Protein AF-A0A9W6VEY8-F1 (afdb_monomer_lite)

Organism: NCBI:txid342230

Foldseek 3Di:
DDDPQPADDPVVLVVVLVVCLVDPPVSVVCSVVDDSPVVDDCVVSVPDDPDD

Sequence (52 aa):
MFNTDGRMDADGARNVLDVLASFSTNVQPRKDSIDLSKTYTTQFVDAVPNQP

Radius of gyration: 13.85 Å; chains: 1; bounding box: 36×16×34 Å

Structure (mmCIF, N/CA/C/O backbone):
data_AF-A0A9W6VEY8-F1
#
_entry.id   AF-A0A9W6VEY8-F1
#
loop_
_atom_site.group_PDB
_atom_site.id
_atom_site.type_symbol
_atom_site.label_atom_id
_atom_site.label_alt_id
_atom_site.label_comp_id
_atom_site.label_asym_id
_atom_site.label_entity_id
_atom_site.label_seq_id
_atom_site.pdbx_PDB_ins_code
_atom_site.Cartn_x
_atom_site.Cartn_y
_atom_site.Cartn_z
_atom_site.occupancy
_atom_site.B_iso_or_equiv
_atom_site.auth_seq_id
_atom_site.auth_comp_id
_atom_site.auth_asym_id
_atom_site.auth_atom_id
_atom_site.pdbx_PDB_model_num
ATOM 1 N N . MET A 1 1 ? 12.033 2.561 4.573 1.00 62.72 1 MET A N 1
ATOM 2 C CA . MET A 1 1 ? 12.684 1.339 4.058 1.00 62.72 1 MET A CA 1
ATOM 3 C C . MET A 1 1 ? 13.031 1.616 2.610 1.00 62.72 1 MET A C 1
ATOM 5 O O . MET A 1 1 ? 12.160 2.105 1.905 1.00 62.72 1 MET A O 1
ATOM 9 N N . PHE A 1 2 ? 14.278 1.405 2.206 1.00 81.19 2 PHE A N 1
ATOM 10 C CA . PHE A 1 2 ? 14.694 1.551 0.811 1.00 81.19 2 PHE A CA 1
ATOM 11 C C . PHE A 1 2 ? 14.777 0.152 0.202 1.00 81.19 2 PHE A C 1
ATOM 13 O O . PHE A 1 2 ? 15.297 -0.751 0.857 1.00 81.19 2 PHE A O 1
ATOM 20 N N . ASN A 1 3 ? 14.241 -0.033 -1.001 1.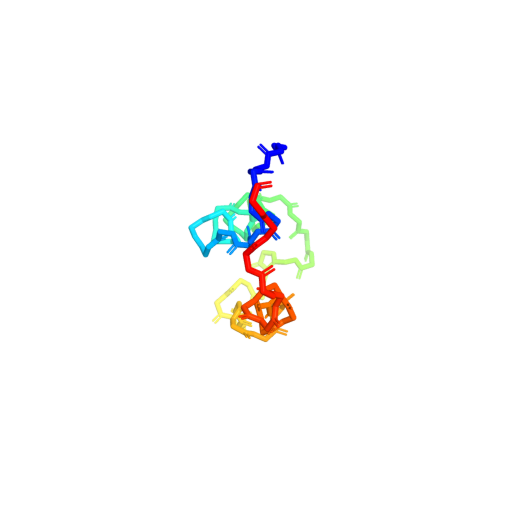00 87.50 3 ASN A N 1
ATOM 21 C CA . ASN A 1 3 ? 14.399 -1.255 -1.783 1.00 87.50 3 ASN A CA 1
ATOM 22 C C . ASN A 1 3 ? 15.253 -0.976 -3.023 1.00 87.50 3 ASN A C 1
ATOM 24 O O . ASN A 1 3 ? 15.527 0.174 -3.365 1.00 87.50 3 ASN A O 1
ATOM 28 N N . THR A 1 4 ? 15.734 -2.044 -3.646 1.00 89.94 4 THR A N 1
ATOM 29 C CA . THR A 1 4 ? 16.680 -1.974 -4.767 1.00 89.94 4 THR A CA 1
ATOM 30 C C . THR A 1 4 ? 15.998 -1.772 -6.115 1.00 89.94 4 THR A C 1
ATOM 32 O O . THR A 1 4 ? 16.667 -1.428 -7.079 1.00 89.94 4 THR A O 1
ATOM 35 N N . ASP A 1 5 ? 14.688 -1.997 -6.189 1.00 89.69 5 ASP A N 1
ATOM 36 C CA . ASP A 1 5 ? 13.904 -2.013 -7.425 1.00 89.69 5 ASP A CA 1
ATOM 37 C C . ASP A 1 5 ? 12.849 -0.896 -7.495 1.00 89.69 5 ASP A C 1
ATOM 39 O O . ASP A 1 5 ? 12.185 -0.741 -8.515 1.00 89.69 5 ASP A O 1
ATOM 43 N N . GLY A 1 6 ? 12.666 -0.111 -6.428 1.00 89.88 6 GLY A N 1
ATOM 44 C CA . GLY A 1 6 ? 11.658 0.950 -6.366 1.00 89.88 6 GLY A CA 1
ATOM 45 C C . GLY A 1 6 ? 10.212 0.444 -6.335 1.00 89.88 6 GLY A C 1
ATOM 46 O O . GLY A 1 6 ? 9.283 1.251 -6.416 1.00 89.88 6 GLY A O 1
ATOM 47 N N . ARG A 1 7 ? 9.982 -0.871 -6.223 1.00 93.06 7 ARG A N 1
ATOM 48 C CA . ARG A 1 7 ? 8.646 -1.470 -6.314 1.00 93.06 7 ARG A CA 1
ATOM 49 C C . ARG A 1 7 ? 7.864 -1.280 -5.014 1.00 93.06 7 ARG A C 1
ATOM 51 O O . ARG A 1 7 ? 8.384 -1.526 -3.934 1.00 93.06 7 ARG A O 1
ATOM 58 N N . MET A 1 8 ? 6.589 -0.897 -5.091 1.00 94.31 8 MET A N 1
ATOM 59 C CA . MET A 1 8 ? 5.726 -0.920 -3.904 1.00 94.31 8 MET A CA 1
ATOM 60 C C . MET A 1 8 ? 5.439 -2.368 -3.486 1.00 94.31 8 MET A C 1
ATOM 62 O O . MET A 1 8 ? 4.943 -3.158 -4.290 1.00 94.31 8 MET A O 1
ATOM 66 N N . ASP A 1 9 ? 5.718 -2.692 -2.226 1.00 94.00 9 ASP A N 1
ATOM 67 C CA . ASP A 1 9 ? 5.375 -3.980 -1.625 1.00 94.00 9 ASP A CA 1
ATOM 68 C C . ASP A 1 9 ? 3.895 -3.996 -1.202 1.00 94.00 9 ASP A C 1
ATOM 70 O O . ASP A 1 9 ? 3.433 -3.124 -0.456 1.00 94.00 9 ASP A O 1
ATOM 74 N N . ALA A 1 10 ? 3.149 -4.993 -1.681 1.00 94.62 10 ALA A N 1
ATOM 75 C CA . ALA A 1 10 ? 1.734 -5.165 -1.377 1.00 94.62 10 ALA A CA 1
ATOM 76 C C . ALA A 1 10 ? 1.488 -5.476 0.107 1.00 94.62 10 ALA A C 1
ATOM 78 O O . ALA A 1 10 ? 0.545 -4.934 0.697 1.00 94.62 10 ALA A O 1
ATOM 79 N N . ASP A 1 11 ? 2.354 -6.279 0.727 1.00 94.88 11 ASP A N 1
ATOM 80 C CA . ASP A 1 11 ? 2.256 -6.598 2.153 1.00 94.88 11 ASP A CA 1
ATOM 81 C C . ASP A 1 11 ? 2.620 -5.373 2.996 1.00 94.88 11 ASP A C 1
ATOM 83 O O . ASP A 1 11 ? 1.958 -5.061 3.989 1.00 94.88 11 ASP A O 1
ATOM 87 N N . GLY A 1 12 ? 3.604 -4.596 2.537 1.00 94.25 12 GLY A N 1
ATOM 88 C CA . GLY A 1 12 ? 3.923 -3.282 3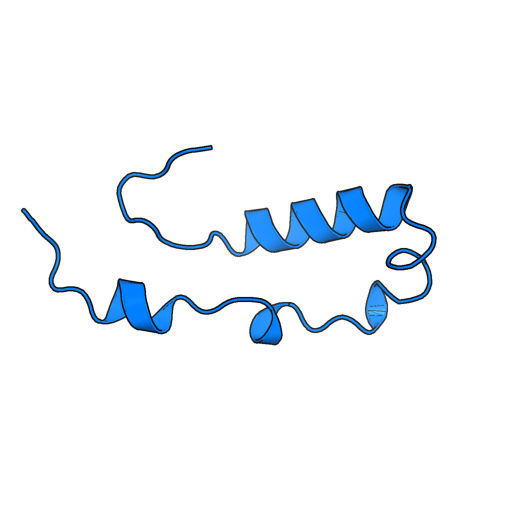.088 1.00 94.25 12 GLY A CA 1
ATOM 89 C C . GLY A 1 12 ? 2.720 -2.332 3.080 1.00 94.25 12 GLY A C 1
ATOM 90 O O . GLY A 1 12 ? 2.399 -1.734 4.110 1.00 94.25 12 GLY A O 1
ATOM 91 N N . ALA A 1 13 ? 2.006 -2.225 1.954 1.00 95.75 13 ALA A N 1
ATOM 92 C CA . ALA A 1 13 ? 0.797 -1.403 1.846 1.00 95.75 13 ALA A CA 1
ATOM 93 C C . ALA A 1 13 ? -0.298 -1.848 2.832 1.00 95.75 13 ALA A C 1
ATOM 95 O O . ALA A 1 13 ? -0.933 -1.010 3.479 1.00 95.75 13 ALA A O 1
ATOM 96 N N . ARG A 1 14 ? -0.494 -3.165 2.985 1.00 96.75 14 ARG A N 1
ATOM 97 C CA . ARG A 1 14 ? -1.467 -3.737 3.925 1.00 96.75 14 ARG A CA 1
ATOM 98 C C . ARG A 1 14 ? -1.108 -3.431 5.377 1.00 96.75 14 ARG A C 1
ATOM 100 O O . ARG A 1 14 ? -1.962 -2.956 6.123 1.00 96.75 14 ARG A O 1
ATOM 107 N N . ASN A 1 15 ? 0.159 -3.595 5.747 1.00 96.94 15 ASN A N 1
ATOM 108 C CA . ASN A 1 15 ? 0.643 -3.286 7.092 1.00 96.94 15 ASN A CA 1
ATOM 109 C C . ASN A 1 15 ? 0.470 -1.804 7.443 1.00 96.94 15 ASN A C 1
ATOM 111 O O . ASN A 1 15 ? 0.062 -1.472 8.555 1.00 96.94 15 ASN A O 1
ATOM 115 N N . VAL A 1 16 ? 0.727 -0.896 6.497 1.00 96.06 16 VAL A N 1
ATOM 116 C CA . VAL A 1 16 ? 0.500 0.541 6.712 1.00 96.06 16 VAL A CA 1
ATOM 117 C C . VAL A 1 16 ? -0.982 0.831 6.952 1.00 96.06 16 VAL A C 1
ATOM 119 O O . VAL A 1 16 ? -1.301 1.592 7.866 1.00 96.06 16 VAL A O 1
ATOM 122 N N . LEU A 1 17 ? -1.894 0.209 6.197 1.00 97.31 17 LEU A N 1
ATOM 123 C CA . LEU A 1 17 ? -3.333 0.349 6.440 1.00 97.31 17 LEU A CA 1
ATOM 124 C C . LEU A 1 17 ? -3.728 -0.172 7.828 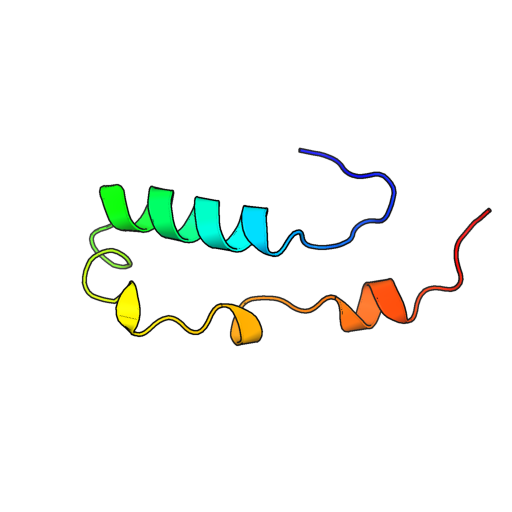1.00 97.31 17 LEU A C 1
ATOM 126 O O . LEU A 1 17 ? -4.526 0.467 8.513 1.00 97.31 17 LEU A O 1
ATOM 130 N N . ASP A 1 18 ? -3.164 -1.297 8.264 1.00 97.56 18 ASP A N 1
ATOM 131 C CA . ASP A 1 18 ? -3.425 -1.865 9.588 1.00 97.56 18 ASP A CA 1
ATOM 132 C C . ASP A 1 18 ? -2.966 -0.939 10.715 1.00 97.56 18 ASP A C 1
ATOM 134 O O . ASP A 1 18 ? -3.734 -0.663 11.641 1.00 97.56 18 ASP A O 1
ATOM 138 N N . VAL A 1 19 ? -1.762 -0.382 10.591 1.00 97.81 19 VAL A N 1
ATOM 139 C CA . VAL A 1 19 ? -1.218 0.594 11.538 1.00 97.81 19 VAL A CA 1
ATOM 140 C C . VAL A 1 19 ? -2.053 1.875 11.547 1.00 97.81 19 VAL A C 1
ATOM 142 O O . VAL A 1 19 ? -2.466 2.318 12.616 1.00 97.81 19 VAL A O 1
ATOM 145 N N . LEU A 1 20 ? -2.378 2.448 10.385 1.00 97.62 20 LEU A N 1
ATOM 146 C CA . LEU A 1 20 ? -3.208 3.656 10.303 1.00 97.62 20 LEU A CA 1
ATOM 147 C C . LEU A 1 20 ? -4.606 3.431 10.886 1.00 97.62 20 LEU A C 1
ATOM 149 O O . LEU A 1 20 ? -5.126 4.304 11.578 1.00 97.62 20 LEU A O 1
ATOM 153 N N . ALA A 1 21 ? -5.202 2.261 10.662 1.00 97.44 21 ALA A N 1
ATOM 154 C CA . ALA A 1 21 ? -6.502 1.915 11.225 1.00 97.44 21 ALA A CA 1
ATOM 155 C C . ALA A 1 21 ? -6.484 1.784 12.757 1.00 97.44 21 ALA A C 1
ATOM 157 O O . ALA A 1 21 ? -7.542 1.877 13.372 1.00 97.44 21 ALA A O 1
ATOM 158 N N . SER A 1 22 ? -5.317 1.592 13.382 1.00 97.75 22 SER A N 1
ATOM 159 C CA . SER A 1 22 ? -5.217 1.466 14.842 1.00 97.75 22 SER A CA 1
ATOM 160 C C . SER A 1 22 ? -5.358 2.794 15.598 1.00 97.75 22 SER A C 1
ATOM 162 O O . SER A 1 22 ? -5.727 2.777 16.769 1.00 97.75 22 SER A O 1
ATOM 164 N N . PHE A 1 23 ? -5.091 3.938 14.953 1.00 97.50 23 PHE A N 1
ATOM 165 C CA . PHE A 1 23 ? -5.098 5.244 15.633 1.00 97.50 23 PHE A CA 1
ATOM 166 C C . PHE A 1 23 ? -5.734 6.398 14.845 1.00 97.50 23 PHE A C 1
ATOM 168 O O . PHE A 1 23 ? -6.100 7.410 15.440 1.00 97.50 23 PHE A O 1
ATOM 175 N N . SER A 1 24 ? -5.845 6.316 13.516 1.00 97.56 24 SER A N 1
ATOM 176 C CA . SER A 1 24 ? -6.355 7.431 12.713 1.00 97.56 24 SER A CA 1
ATOM 177 C C . SER A 1 24 ? -7.876 7.492 12.759 1.00 97.56 24 SER A C 1
ATOM 179 O O . SER A 1 24 ? -8.559 6.594 12.270 1.00 97.56 24 SER A O 1
ATOM 181 N N . THR A 1 25 ? -8.409 8.617 13.231 1.00 97.31 25 THR A N 1
ATOM 182 C CA . THR A 1 25 ? -9.854 8.899 13.269 1.00 97.31 25 THR A CA 1
ATOM 183 C C . THR A 1 25 ? -10.500 8.957 11.883 1.00 97.31 25 THR A C 1
ATOM 185 O O . THR A 1 25 ? -11.710 8.788 11.761 1.00 97.31 25 THR A O 1
ATOM 188 N N . ASN A 1 26 ? -9.705 9.156 10.827 1.00 95.94 26 ASN A N 1
ATOM 189 C CA . ASN A 1 26 ? -10.183 9.176 9.445 1.00 95.94 26 ASN A CA 1
ATOM 190 C C . ASN A 1 26 ? -10.137 7.793 8.780 1.00 95.94 26 ASN A C 1
ATOM 192 O O . ASN A 1 26 ? -11.016 7.472 7.979 1.00 95.94 26 ASN A O 1
ATOM 196 N N . VAL A 1 27 ? -9.114 6.987 9.087 1.00 96.81 27 VAL A N 1
ATOM 197 C CA . VAL A 1 27 ? -8.874 5.690 8.428 1.00 96.81 27 VAL A CA 1
ATOM 198 C C . VAL A 1 27 ? -9.576 4.551 9.158 1.00 96.81 27 VAL A C 1
ATOM 200 O O . VAL A 1 27 ? -10.177 3.707 8.501 1.00 96.81 27 VAL A O 1
ATOM 203 N N . GLN A 1 28 ? -9.573 4.546 10.49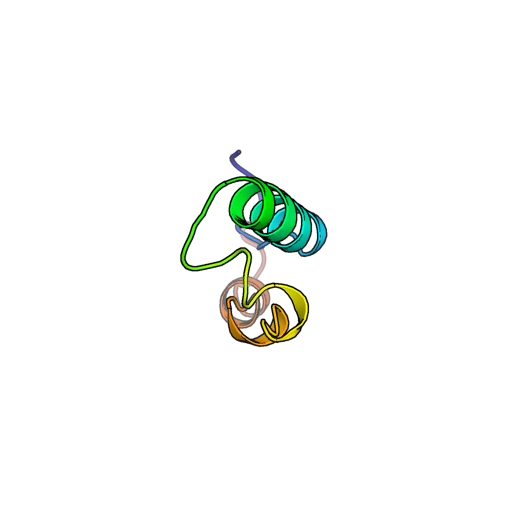5 1.00 97.19 28 GLN A N 1
ATOM 204 C CA . GLN A 1 28 ? -10.213 3.510 11.310 1.00 97.19 28 GLN A CA 1
ATOM 205 C C . GLN A 1 28 ? -11.667 3.211 10.893 1.00 97.19 28 GLN A C 1
ATOM 207 O O . GLN A 1 28 ? -11.948 2.049 10.604 1.00 97.19 28 GLN A O 1
ATOM 212 N N . PRO A 1 29 ? -12.585 4.198 10.764 1.00 97.56 29 PRO A N 1
ATOM 213 C CA . PRO A 1 29 ? -13.974 3.914 10.385 1.00 97.56 29 PRO A CA 1
ATOM 214 C C . PRO A 1 29 ? -14.150 3.491 8.918 1.00 97.56 29 PRO A C 1
ATOM 216 O O . PRO A 1 29 ? -15.256 3.149 8.510 1.00 97.56 29 PRO A O 1
ATOM 219 N N . ARG A 1 30 ? -13.093 3.559 8.099 1.00 96.81 30 ARG A N 1
ATOM 220 C CA . ARG A 1 30 ? -13.137 3.302 6.651 1.00 96.81 30 ARG A CA 1
ATOM 221 C C . ARG A 1 30 ? -12.265 2.132 6.215 1.00 96.81 30 ARG A C 1
ATOM 223 O O . ARG A 1 30 ? -12.299 1.805 5.033 1.00 96.81 30 ARG A O 1
ATOM 230 N N . LYS A 1 31 ? -11.512 1.508 7.126 1.00 94.62 31 LYS A N 1
ATOM 231 C CA . LYS A 1 31 ? -10.523 0.457 6.840 1.00 94.62 31 LYS A CA 1
ATOM 232 C C . LYS A 1 31 ? -11.036 -0.581 5.837 1.00 94.62 31 LYS A C 1
ATOM 234 O O . LYS A 1 31 ? -10.393 -0.795 4.818 1.00 94.62 31 LYS A O 1
ATOM 239 N N . ASP A 1 32 ? -12.219 -1.138 6.082 1.00 95.56 32 ASP A N 1
ATOM 240 C CA . ASP A 1 32 ? -12.787 -2.225 5.269 1.00 95.56 32 ASP A CA 1
ATOM 241 C C . ASP A 1 32 ? -13.327 -1.759 3.904 1.00 95.56 32 ASP A C 1
ATOM 243 O O . ASP A 1 32 ? -13.589 -2.571 3.023 1.00 95.56 32 ASP A O 1
ATOM 247 N N . SER A 1 33 ? -13.483 -0.445 3.712 1.00 96.81 33 SER A N 1
ATOM 248 C CA . SER A 1 33 ? -13.905 0.164 2.442 1.00 96.81 33 SER A CA 1
ATOM 249 C C . SER A 1 33 ? -12.738 0.629 1.565 1.00 96.81 33 SER A C 1
ATOM 251 O O . SER A 1 33 ? -12.952 1.016 0.416 1.00 96.81 33 SER A O 1
ATOM 253 N N . ILE A 1 34 ? -11.511 0.634 2.098 1.00 96.75 34 ILE A N 1
ATOM 254 C CA . ILE A 1 34 ? -10.328 1.103 1.376 1.00 96.75 34 ILE A CA 1
ATOM 255 C C . ILE A 1 34 ? -9.812 -0.017 0.474 1.00 96.75 34 ILE A C 1
ATOM 257 O O . ILE A 1 34 ? -9.324 -1.047 0.933 1.00 96.75 34 ILE A O 1
ATOM 261 N N . ASP A 1 35 ? -9.879 0.228 -0.829 1.00 96.75 35 ASP A N 1
ATOM 262 C CA . ASP A 1 35 ? -9.326 -0.649 -1.854 1.00 96.75 35 ASP A CA 1
ATOM 263 C C . ASP A 1 35 ? -7.856 -0.294 -2.124 1.00 96.75 35 ASP A C 1
ATOM 265 O O . ASP A 1 35 ? -7.553 0.653 -2.857 1.00 96.75 35 ASP A O 1
ATOM 269 N N . LEU A 1 36 ? -6.936 -1.054 -1.520 1.00 96.06 36 LEU A N 1
ATOM 270 C CA . LEU A 1 36 ? -5.492 -0.821 -1.633 1.00 96.06 36 LEU A CA 1
ATOM 271 C C . LEU A 1 36 ? -4.965 -0.919 -3.069 1.00 96.06 36 LEU A C 1
ATOM 273 O O . LEU A 1 36 ? -3.967 -0.272 -3.382 1.00 96.06 36 LEU A O 1
ATOM 277 N N . SER A 1 37 ? -5.624 -1.656 -3.971 1.00 95.44 37 SER A N 1
ATOM 278 C CA . SER A 1 37 ? -5.152 -1.745 -5.361 1.00 95.44 37 SER A CA 1
ATOM 279 C C . SER A 1 37 ? -5.326 -0.432 -6.130 1.00 95.44 37 SER A C 1
ATOM 281 O O . SER A 1 37 ? -4.816 -0.296 -7.237 1.00 95.44 37 SER A O 1
ATOM 283 N N . LYS A 1 38 ? -6.072 0.530 -5.572 1.00 96.56 38 LYS A N 1
ATOM 284 C CA . LYS A 1 38 ? -6.273 1.871 -6.139 1.00 96.56 38 LYS A CA 1
ATOM 285 C C . LYS A 1 38 ? -5.412 2.940 -5.475 1.00 96.56 38 LYS A C 1
ATOM 287 O O . LYS A 1 38 ? -5.414 4.079 -5.933 1.00 96.56 38 LYS A O 1
ATOM 292 N N . THR A 1 39 ? -4.699 2.611 -4.397 1.00 95.50 39 THR A N 1
ATOM 293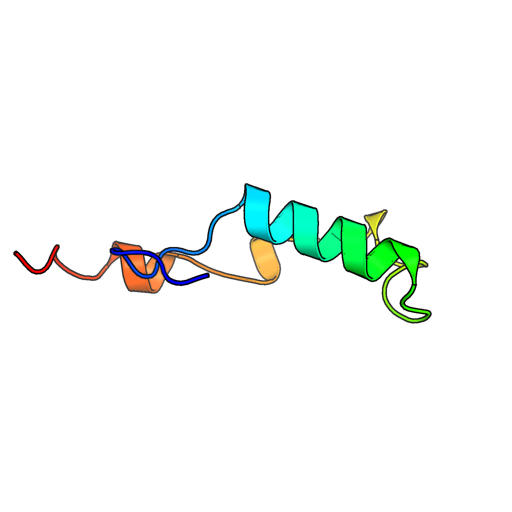 C CA . THR A 1 39 ? -3.916 3.591 -3.627 1.00 95.50 39 THR A CA 1
ATOM 294 C C . THR A 1 39 ? -2.453 3.653 -4.053 1.00 95.50 39 THR A C 1
ATOM 296 O O . THR A 1 39 ? -1.740 4.561 -3.634 1.00 95.50 39 THR A O 1
ATOM 299 N N . TYR A 1 40 ? -1.993 2.703 -4.867 1.00 95.38 40 TYR A N 1
ATOM 300 C CA . TYR A 1 40 ? -0.658 2.697 -5.457 1.00 95.38 40 TYR A CA 1
ATOM 301 C C . TYR A 1 40 ? -0.659 1.950 -6.795 1.00 95.38 40 TYR A C 1
ATOM 303 O O . TYR A 1 40 ? -1.622 1.275 -7.149 1.00 95.38 40 TYR A O 1
ATOM 311 N N . THR A 1 41 ? 0.434 2.070 -7.546 1.00 95.81 41 THR A N 1
ATOM 312 C CA . THR A 1 41 ? 0.655 1.305 -8.775 1.00 95.81 41 THR A CA 1
ATOM 313 C C . THR A 1 41 ? 2.129 0.960 -8.920 1.00 95.81 41 THR A C 1
ATOM 315 O O . THR A 1 41 ? 2.995 1.753 -8.551 1.00 95.81 41 THR A O 1
ATOM 318 N N . THR A 1 42 ? 2.415 -0.216 -9.471 1.00 95.69 42 THR A N 1
ATOM 319 C CA . THR A 1 42 ? 3.770 -0.626 -9.859 1.00 95.69 42 THR A CA 1
ATOM 320 C C . THR A 1 42 ? 4.0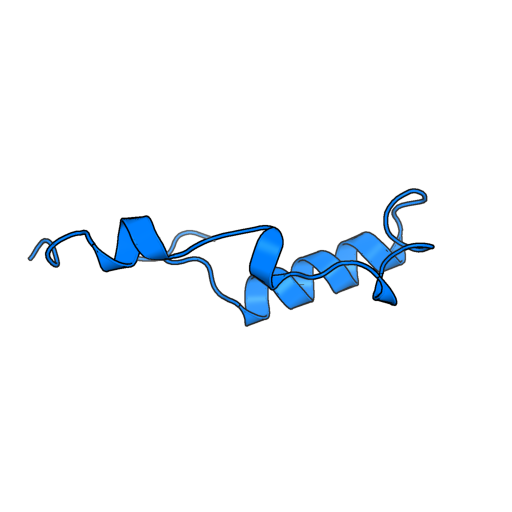13 -0.472 -11.355 1.00 95.69 42 THR A C 1
ATOM 322 O O . THR A 1 42 ? 5.148 -0.634 -11.782 1.00 95.69 42 THR A O 1
ATOM 325 N N . GLN A 1 43 ? 2.999 -0.085 -12.144 1.00 96.19 43 GLN A N 1
ATOM 326 C CA . GLN A 1 43 ? 3.055 -0.092 -13.615 1.00 96.19 43 GLN A CA 1
ATOM 327 C C . GLN A 1 43 ? 4.247 0.682 -14.190 1.00 96.19 43 GLN A C 1
ATOM 329 O O . GLN A 1 43 ? 4.801 0.309 -15.216 1.00 96.19 43 GLN A O 1
ATOM 334 N N . PHE A 1 44 ? 4.639 1.773 -13.529 1.00 94.56 44 PHE A N 1
ATOM 335 C CA . PHE A 1 44 ? 5.740 2.609 -13.987 1.00 94.56 44 PHE A CA 1
ATOM 336 C C . PHE A 1 44 ? 7.086 1.951 -13.715 1.00 94.56 44 PHE A C 1
ATOM 338 O O . PHE A 1 44 ? 7.950 1.997 -14.576 1.00 94.56 44 PHE A O 1
ATOM 345 N N . VAL A 1 45 ? 7.236 1.306 -12.557 1.00 93.19 45 VAL A N 1
ATOM 346 C CA . VAL A 1 45 ? 8.436 0.536 -12.211 1.00 93.19 45 VAL A CA 1
ATOM 347 C C . VAL A 1 45 ? 8.529 -0.710 -13.092 1.00 93.19 45 VAL A C 1
ATOM 349 O O . VAL A 1 45 ? 9.591 -1.000 -13.621 1.00 93.19 45 VAL A O 1
ATOM 352 N N . ASP A 1 46 ? 7.404 -1.387 -13.333 1.00 92.62 46 ASP A N 1
ATOM 353 C CA . ASP A 1 46 ? 7.298 -2.540 -14.238 1.00 92.62 46 ASP A CA 1
ATOM 354 C C . ASP A 1 46 ? 7.703 -2.211 -15.685 1.00 92.62 46 ASP A C 1
ATOM 356 O O . ASP A 1 46 ? 8.195 -3.075 -16.409 1.00 92.62 46 ASP A O 1
ATOM 360 N N . ALA A 1 47 ? 7.490 -0.967 -16.120 1.00 94.50 47 ALA A N 1
ATOM 361 C CA . ALA A 1 47 ? 7.844 -0.504 -17.458 1.00 94.50 47 ALA A CA 1
ATOM 362 C C . ALA A 1 47 ? 9.305 -0.042 -17.584 1.00 94.50 47 ALA A C 1
ATOM 364 O O . ALA A 1 47 ? 9.762 0.213 -18.702 1.00 94.50 47 ALA A O 1
ATOM 365 N N . VAL A 1 48 ? 10.037 0.095 -16.472 1.00 89.81 48 VAL A N 1
ATOM 366 C CA . VAL A 1 48 ? 11.456 0.451 -16.507 1.00 89.81 48 VAL A CA 1
ATOM 367 C C . VAL A 1 48 ? 12.244 -0.783 -16.953 1.00 89.81 48 VAL A C 1
ATOM 369 O O . VAL A 1 48 ? 12.174 -1.824 -16.301 1.00 89.81 48 VAL A O 1
ATOM 372 N N . PRO A 1 49 ? 13.020 -0.698 -18.048 1.00 81.75 49 PRO A N 1
ATOM 373 C CA . PRO A 1 49 ? 13.976 -1.743 -18.378 1.00 81.75 49 PRO A CA 1
ATOM 374 C C . PRO A 1 49 ? 14.937 -1.881 -17.202 1.00 81.75 49 PRO A C 1
ATOM 376 O O . PRO A 1 49 ? 15.525 -0.875 -16.804 1.00 81.75 49 PRO A O 1
ATOM 379 N N . ASN A 1 50 ? 15.075 -3.093 -16.655 1.00 69.31 50 ASN A N 1
ATOM 380 C CA . ASN A 1 50 ? 15.981 -3.369 -15.541 1.00 69.31 50 ASN A CA 1
ATOM 381 C C . ASN A 1 50 ? 17.329 -2.685 -15.801 1.00 69.31 50 ASN A C 1
ATOM 383 O O . ASN A 1 50 ? 18.042 -3.060 -16.737 1.00 69.31 50 ASN A O 1
ATOM 387 N N . GLN A 1 51 ? 17.637 -1.644 -15.019 1.00 59.91 51 GLN A N 1
ATOM 388 C CA . GLN A 1 51 ? 18.959 -1.042 -15.066 1.00 59.91 51 GLN A CA 1
ATOM 389 C C . GLN A 1 51 ? 19.937 -2.085 -14.506 1.00 59.91 51 GLN A C 1
ATOM 391 O O . GLN A 1 51 ? 19.663 -2.621 -13.429 1.00 59.91 51 GLN A O 1
ATOM 396 N N . PRO A 1 52 ? 20.996 -2.437 -15.257 1.00 58.91 52 PRO A N 1
ATOM 397 C CA . PRO A 1 52 ? 21.998 -3.399 -14.810 1.00 58.91 52 PRO A CA 1
ATOM 398 C C . PRO A 1 52 ? 22.745 -2.924 -13.560 1.00 58.91 52 PRO A C 1
ATOM 400 O O . PRO A 1 52 ? 22.900 -1.691 -13.390 1.00 58.91 52 PRO A O 1
#

Secondary structure (DSSP, 8-state):
---SS-PPPHHHHHHHHHHHHHH-TTTGGGGGG--GGGT---HHHHTS----

pLDDT: mean 92.22, std 9.28, range [58.91, 97.81]